Protein AF-A0A395MG81-F1 (afdb_monomer_lite)

Structure (mmCIF, N/CA/C/O backbone):
data_AF-A0A395MG81-F1
#
_entry.id   AF-A0A395MG81-F1
#
loop_
_atom_site.group_PDB
_atom_site.id
_atom_site.type_symbol
_atom_site.label_atom_id
_atom_site.label_alt_id
_atom_site.label_comp_id
_atom_site.label_asym_id
_atom_site.label_entity_id
_atom_site.label_seq_id
_atom_site.pdbx_PDB_ins_code
_atom_site.Cartn_x
_atom_site.Cartn_y
_atom_site.Cartn_z
_atom_site.occupancy
_atom_site.B_iso_or_equiv
_atom_site.auth_seq_id
_atom_site.auth_comp_id
_atom_site.auth_asym_id
_atom_site.auth_atom_id
_atom_site.pdbx_PDB_model_num
ATOM 1 N N . MET A 1 1 ? 7.462 -6.760 11.244 1.00 67.06 1 MET A N 1
ATOM 2 C CA . MET A 1 1 ? 6.138 -6.505 10.646 1.00 67.06 1 MET A CA 1
ATOM 3 C C . MET A 1 1 ? 5.097 -6.708 11.734 1.00 67.06 1 MET A C 1
ATOM 5 O O . MET A 1 1 ? 5.459 -7.252 12.777 1.00 67.06 1 MET A O 1
ATOM 9 N N . ALA A 1 2 ? 3.889 -6.177 11.566 1.00 75.00 2 ALA A N 1
ATOM 10 C CA . ALA A 1 2 ? 2.810 -6.361 12.532 1.00 75.00 2 ALA A CA 1
ATOM 11 C C . ALA A 1 2 ? 1.668 -7.182 11.914 1.00 75.00 2 ALA A C 1
ATOM 13 O O . ALA A 1 2 ? 1.306 -6.923 10.758 1.00 75.00 2 ALA A O 1
ATOM 14 N N . PRO A 1 3 ? 1.066 -8.106 12.688 1.00 81.00 3 PRO A N 1
ATOM 15 C CA . PRO A 1 3 ? -0.104 -8.841 12.242 1.00 81.00 3 PRO A CA 1
ATOM 16 C C . PRO A 1 3 ? -1.285 -7.886 12.065 1.00 81.00 3 PRO A C 1
ATOM 18 O O . PRO A 1 3 ? -1.478 -6.940 12.839 1.00 81.00 3 PRO A O 1
ATOM 21 N N . LEU A 1 4 ? -2.103 -8.154 11.051 1.00 82.81 4 LEU A N 1
ATOM 22 C CA . LEU A 1 4 ? -3.289 -7.361 10.773 1.00 82.81 4 LEU A CA 1
ATOM 23 C C . LEU A 1 4 ? -4.396 -7.698 11.782 1.00 82.81 4 LEU A C 1
ATOM 25 O O . LEU A 1 4 ? -5.134 -8.666 11.641 1.00 82.81 4 LEU A O 1
ATOM 29 N N . THR A 1 5 ? -4.490 -6.902 12.846 1.00 88.00 5 THR A N 1
ATOM 30 C CA . THR A 1 5 ? -5.623 -6.989 13.781 1.00 88.00 5 THR A CA 1
ATOM 31 C C . THR A 1 5 ? -6.895 -6.451 13.125 1.00 88.00 5 THR A C 1
ATOM 33 O O . THR A 1 5 ? -6.818 -5.508 12.339 1.00 88.00 5 THR A O 1
ATOM 36 N N . LYS A 1 6 ? -8.073 -6.947 13.529 1.00 86.94 6 LYS A N 1
ATOM 37 C CA . LYS A 1 6 ? -9.371 -6.480 13.002 1.00 86.94 6 LYS A CA 1
ATOM 38 C C . LYS A 1 6 ? -9.530 -4.951 13.044 1.00 86.94 6 LYS A C 1
ATOM 40 O O . LYS A 1 6 ? -9.948 -4.337 12.077 1.00 86.94 6 LYS A O 1
ATOM 45 N N . ARG A 1 7 ? -9.115 -4.311 14.144 1.00 87.44 7 ARG A N 1
ATOM 46 C CA . ARG A 1 7 ? -9.180 -2.847 14.289 1.00 87.44 7 ARG A CA 1
ATOM 47 C C . ARG A 1 7 ? -8.256 -2.109 13.316 1.00 87.44 7 ARG A C 1
ATOM 49 O O . ARG A 1 7 ? -8.598 -1.018 12.871 1.00 87.44 7 ARG A O 1
ATOM 56 N N . LEU A 1 8 ? -7.075 -2.664 13.046 1.00 88.19 8 LEU A N 1
ATOM 57 C CA . LEU A 1 8 ? -6.136 -2.089 12.084 1.00 88.19 8 LEU A CA 1
ATOM 58 C C . LEU A 1 8 ? -6.657 -2.274 10.657 1.00 88.19 8 LEU A C 1
ATOM 60 O O . LEU A 1 8 ? -6.547 -1.354 9.858 1.00 88.19 8 LEU A O 1
ATOM 64 N N . GLU A 1 9 ? -7.259 -3.428 10.370 1.00 90.69 9 GLU A N 1
ATOM 65 C CA . GLU A 1 9 ? -7.917 -3.716 9.097 1.00 90.69 9 GLU A CA 1
ATOM 66 C C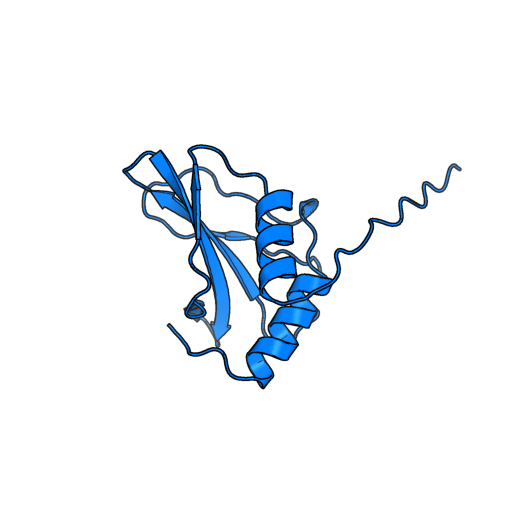 . GLU A 1 9 ? -9.061 -2.740 8.808 1.00 90.69 9 GLU A C 1
ATOM 68 O O . GLU A 1 9 ? -9.089 -2.161 7.729 1.00 90.69 9 GLU A O 1
ATOM 73 N N . ASP A 1 10 ? -9.952 -2.487 9.770 1.00 89.94 10 ASP A N 1
ATOM 74 C CA . ASP A 1 10 ? -11.059 -1.537 9.589 1.00 89.94 10 ASP A CA 1
ATOM 75 C C . ASP A 1 10 ? -10.539 -0.124 9.258 1.00 89.94 10 ASP A C 1
ATOM 77 O O . ASP A 1 10 ? -11.054 0.551 8.371 1.00 89.94 10 ASP A O 1
ATOM 81 N N . GLN A 1 11 ? -9.466 0.314 9.925 1.00 90.94 11 GLN A N 1
ATOM 82 C CA . GLN A 1 11 ? -8.838 1.614 9.660 1.00 90.94 11 GLN A CA 1
ATOM 83 C C . GLN A 1 11 ? -8.098 1.655 8.323 1.00 90.94 11 GLN A C 1
ATOM 85 O O . GLN A 1 11 ? -8.097 2.689 7.655 1.00 90.94 11 GLN A O 1
ATOM 90 N N . LEU A 1 12 ? -7.474 0.543 7.935 1.00 91.31 12 LEU A N 1
ATOM 91 C CA . LEU A 1 12 ? -6.834 0.399 6.638 1.00 91.31 12 LEU A CA 1
ATOM 92 C C . LEU A 1 12 ? -7.871 0.469 5.513 1.00 91.31 12 LEU A C 1
ATOM 94 O O . LEU A 1 12 ? -7.622 1.137 4.516 1.00 91.31 12 LEU A O 1
ATOM 98 N N . LYS A 1 13 ? -9.039 -0.158 5.685 1.00 91.62 13 LYS A N 1
ATOM 99 C CA . LYS A 1 13 ? -10.152 -0.060 4.731 1.00 91.62 13 LYS A CA 1
ATOM 100 C C . LYS A 1 13 ? -10.617 1.383 4.575 1.00 91.62 13 LYS A C 1
ATOM 102 O O . LYS A 1 13 ? -10.664 1.856 3.449 1.00 91.62 13 LYS A O 1
ATOM 107 N N . THR A 1 14 ? -10.820 2.116 5.674 1.00 90.31 14 THR A N 1
ATOM 108 C CA . THR A 1 14 ? -11.143 3.557 5.618 1.00 90.31 14 THR A CA 1
ATOM 109 C C . THR A 1 14 ? -10.093 4.359 4.846 1.00 90.31 14 THR A C 1
ATOM 111 O O . THR A 1 14 ? -10.438 5.211 4.031 1.00 90.31 14 THR A O 1
ATOM 114 N N . TYR A 1 15 ? -8.807 4.075 5.064 1.00 91.50 15 TYR A N 1
ATOM 115 C CA . TYR A 1 15 ? -7.734 4.698 4.290 1.00 91.50 15 TYR A CA 1
ATOM 116 C C . TYR A 1 15 ? -7.829 4.352 2.797 1.00 91.50 15 TYR A C 1
ATOM 118 O O . TYR A 1 15 ? -7.761 5.249 1.963 1.00 91.50 15 TYR A O 1
ATOM 126 N N . LEU A 1 16 ? -8.006 3.074 2.449 1.00 91.12 16 LEU A N 1
ATOM 127 C CA . LEU A 1 16 ? -8.099 2.617 1.059 1.00 91.12 16 LEU A CA 1
ATOM 128 C C . LEU A 1 16 ? -9.346 3.162 0.348 1.00 91.12 16 LEU A C 1
ATOM 130 O O . LEU A 1 16 ? -9.281 3.436 -0.846 1.00 91.12 16 LEU A O 1
ATOM 134 N N . GLU A 1 17 ? -10.450 3.363 1.068 1.00 89.25 17 GLU A N 1
ATOM 135 C CA . GLU A 1 17 ? -11.667 4.014 0.565 1.00 89.25 17 GLU A CA 1
ATOM 136 C C . GLU A 1 17 ? -11.429 5.488 0.222 1.00 89.25 17 GLU A C 1
ATOM 138 O O . GLU A 1 17 ? -12.023 6.005 -0.719 1.00 89.25 17 GLU A O 1
ATOM 143 N N . ALA A 1 18 ? -10.589 6.181 0.993 1.00 87.75 18 ALA A N 1
ATOM 144 C CA . ALA A 1 18 ? -10.293 7.599 0.797 1.00 87.75 18 ALA A CA 1
ATOM 145 C C . ALA A 1 18 ? -9.095 7.855 -0.130 1.00 87.75 18 ALA A C 1
ATOM 147 O O . ALA A 1 18 ? -8.919 8.979 -0.619 1.00 87.75 18 ALA A O 1
ATOM 148 N N . ALA A 1 19 ? -8.251 6.844 -0.332 1.00 88.25 19 ALA A N 1
ATOM 149 C CA . ALA A 1 19 ? -7.038 6.960 -1.113 1.00 88.25 19 ALA A CA 1
ATOM 150 C C . ALA A 1 19 ? -7.347 7.212 -2.595 1.00 88.25 19 ALA A C 1
ATOM 152 O O . ALA A 1 19 ? -8.316 6.694 -3.148 1.00 88.25 19 ALA A O 1
ATOM 153 N N . LYS A 1 20 ? -6.507 8.020 -3.247 1.00 88.00 20 LYS A N 1
ATOM 154 C CA . LYS A 1 20 ? -6.630 8.370 -4.664 1.00 88.00 20 LYS A CA 1
ATOM 155 C C . LYS A 1 20 ? -5.310 8.124 -5.388 1.00 88.00 20 LYS A C 1
ATOM 157 O O . LYS A 1 20 ? -4.268 8.528 -4.864 1.00 88.00 20 LYS A O 1
ATOM 162 N N . PRO A 1 21 ? -5.330 7.561 -6.609 1.00 85.75 21 PRO A N 1
ATOM 163 C CA . PRO A 1 21 ? -4.110 7.322 -7.381 1.00 85.75 21 PRO A CA 1
ATOM 164 C C . PRO A 1 21 ? -3.302 8.601 -7.616 1.00 85.75 21 PRO A C 1
ATOM 166 O O . PRO A 1 21 ? -2.083 8.596 -7.503 1.00 85.75 21 PRO A O 1
ATOM 169 N N . SER A 1 22 ? -3.987 9.723 -7.856 1.00 85.44 22 SER A N 1
ATOM 170 C CA . SER A 1 22 ? -3.375 11.037 -8.098 1.00 85.44 22 SER A CA 1
ATOM 171 C C . SER A 1 22 ? -2.603 11.615 -6.908 1.00 85.44 22 SER A C 1
ATOM 173 O O . SER A 1 22 ? -1.844 12.566 -7.082 1.00 85.44 22 SER A O 1
ATOM 175 N N . LEU A 1 23 ? -2.782 11.061 -5.706 1.00 84.75 23 LEU A N 1
ATOM 176 C CA . LEU A 1 23 ? -2.044 11.451 -4.504 1.00 84.75 23 LEU A CA 1
ATOM 177 C C . LEU A 1 23 ? -0.874 10.501 -4.208 1.00 84.75 23 LEU A C 1
ATOM 179 O O . LEU A 1 23 ? 0.024 10.847 -3.441 1.00 84.75 23 LEU A O 1
ATOM 183 N N . LEU A 1 24 ? -0.838 9.330 -4.849 1.00 84.88 24 LEU A N 1
ATOM 184 C CA . LEU A 1 24 ? 0.250 8.373 -4.713 1.00 84.88 24 LEU A CA 1
ATOM 185 C C . LEU A 1 24 ? 1.440 8.779 -5.581 1.00 84.88 24 LEU A C 1
ATOM 187 O O . LEU A 1 24 ? 1.504 8.503 -6.776 1.00 84.88 24 LEU A O 1
ATOM 191 N N . THR A 1 25 ? 2.434 9.388 -4.946 1.00 80.25 25 THR A N 1
ATOM 192 C CA . THR A 1 25 ? 3.719 9.652 -5.590 1.00 80.25 25 THR A CA 1
ATOM 193 C C . THR A 1 25 ? 4.559 8.380 -5.623 1.00 80.25 25 THR A C 1
ATOM 195 O O . THR A 1 25 ? 5.031 7.921 -4.580 1.00 80.25 25 THR A O 1
ATOM 198 N N . ILE A 1 26 ? 4.792 7.836 -6.821 1.00 80.00 26 ILE A N 1
ATOM 199 C CA . ILE A 1 26 ? 5.833 6.824 -7.018 1.00 80.00 26 ILE A CA 1
ATOM 200 C C . ILE A 1 26 ? 7.186 7.540 -6.900 1.00 80.00 26 ILE A C 1
ATOM 202 O O . ILE A 1 26 ? 7.447 8.475 -7.660 1.00 80.00 26 ILE A O 1
ATOM 206 N N . PRO A 1 27 ? 8.042 7.151 -5.945 1.00 74.81 27 PRO A N 1
ATOM 207 C CA . PRO A 1 27 ? 9.360 7.748 -5.793 1.00 74.81 27 PRO A CA 1
ATOM 208 C C . PRO A 1 27 ? 10.254 7.403 -6.989 1.00 74.81 27 PRO A C 1
ATOM 210 O O . PRO A 1 27 ? 10.095 6.350 -7.614 1.00 74.81 27 PRO A O 1
ATOM 213 N N . GLU A 1 28 ? 11.246 8.253 -7.259 1.00 81.25 28 GLU A N 1
ATOM 214 C CA . GLU A 1 28 ? 12.319 7.898 -8.187 1.00 81.25 28 GLU A CA 1
ATOM 215 C C . GLU A 1 28 ? 12.972 6.566 -7.769 1.00 81.25 28 GLU A C 1
ATOM 217 O O . GLU A 1 28 ? 13.086 6.284 -6.568 1.00 81.25 28 GLU A O 1
ATOM 222 N N . PRO A 1 29 ? 13.375 5.721 -8.736 1.00 75.25 29 PRO A N 1
ATOM 223 C CA . PRO A 1 29 ? 13.882 4.382 -8.467 1.00 75.25 29 PRO A CA 1
ATOM 224 C C . PRO A 1 29 ? 15.250 4.430 -7.775 1.00 75.25 29 PRO A C 1
ATOM 226 O O . PRO A 1 29 ? 16.302 4.335 -8.403 1.00 75.25 29 PRO A O 1
ATOM 229 N N . VAL A 1 30 ? 15.234 4.535 -6.449 1.00 83.44 30 VAL A N 1
ATOM 230 C CA . VAL A 1 30 ? 16.409 4.322 -5.604 1.00 83.44 30 VAL A CA 1
ATOM 231 C C . VAL A 1 30 ? 16.446 2.852 -5.207 1.00 83.44 30 VAL A C 1
ATOM 233 O O . VAL A 1 30 ? 15.587 2.359 -4.471 1.00 83.44 30 VAL A O 1
ATOM 236 N N . VAL A 1 31 ? 17.442 2.135 -5.728 1.00 88.38 31 VAL A N 1
ATOM 237 C CA . VAL A 1 31 ? 17.572 0.687 -5.540 1.00 88.38 31 VAL A CA 1
ATOM 238 C C . VAL A 1 31 ? 17.670 0.336 -4.053 1.00 88.38 31 VAL A C 1
ATOM 240 O O . VAL A 1 31 ? 18.529 0.838 -3.332 1.00 88.38 31 VAL A O 1
ATOM 243 N N . GLY A 1 32 ? 16.798 -0.566 -3.600 1.00 88.31 32 GLY A N 1
ATOM 244 C CA . GLY A 1 32 ? 16.816 -1.135 -2.251 1.00 88.31 32 GLY A CA 1
ATOM 245 C C . GLY A 1 32 ? 16.256 -0.233 -1.147 1.00 88.31 32 GLY A C 1
ATOM 246 O O . GLY A 1 32 ? 16.247 -0.646 0.014 1.00 88.31 32 GLY A O 1
ATOM 247 N N . GLN A 1 33 ? 15.761 0.963 -1.477 1.00 89.31 33 GLN A N 1
ATOM 248 C CA . GLN A 1 33 ? 15.174 1.876 -0.500 1.00 89.31 33 GLN A CA 1
ATOM 249 C C . GLN A 1 33 ? 13.645 1.869 -0.578 1.00 89.31 33 GLN A C 1
ATOM 251 O O . GLN A 1 33 ? 13.055 2.028 -1.643 1.00 89.31 33 GLN A O 1
ATOM 256 N N . TRP A 1 34 ? 12.998 1.724 0.580 1.00 89.50 34 TRP A N 1
ATOM 257 C CA . TRP A 1 34 ? 11.559 1.943 0.707 1.00 89.50 34 TRP A CA 1
ATOM 258 C C . TRP A 1 34 ? 11.261 3.436 0.824 1.00 89.50 34 TRP A C 1
ATOM 260 O O . TRP A 1 34 ? 11.842 4.126 1.665 1.00 89.50 34 TRP A O 1
ATOM 270 N N . SER A 1 35 ? 10.302 3.913 0.042 1.00 86.06 35 SER A N 1
ATOM 271 C CA . SER A 1 35 ? 9.730 5.252 0.168 1.00 86.06 35 SER A CA 1
ATOM 272 C C . SER A 1 35 ? 8.211 5.169 0.056 1.00 86.06 35 SER A C 1
ATOM 274 O O . SER A 1 35 ? 7.691 4.346 -0.689 1.00 86.06 35 SER A O 1
ATOM 276 N N . GLY A 1 36 ? 7.497 5.964 0.851 1.00 79.44 36 GLY A N 1
ATOM 277 C CA . GLY A 1 36 ? 6.045 5.848 0.996 1.00 79.44 36 GLY A CA 1
ATOM 278 C C . GLY A 1 36 ? 5.296 7.048 0.459 1.00 79.44 36 GLY A C 1
ATOM 279 O O . GLY A 1 36 ? 5.581 8.170 0.876 1.00 79.44 36 GLY A O 1
ATOM 280 N N . GLY A 1 37 ? 4.308 6.786 -0.394 1.00 79.94 37 GLY A N 1
ATOM 281 C CA . GLY A 1 37 ? 3.329 7.768 -0.845 1.00 79.94 37 GLY A CA 1
ATOM 282 C C . GLY A 1 37 ? 2.138 7.841 0.110 1.00 79.94 37 GLY A C 1
ATOM 283 O O . GLY A 1 37 ? 1.658 6.820 0.617 1.00 79.94 37 GLY A O 1
ATOM 284 N N . HIS A 1 38 ? 1.653 9.055 0.365 1.00 78.38 38 HIS A N 1
ATOM 285 C CA . HIS A 1 38 ? 0.362 9.255 1.015 1.00 78.38 38 HIS A CA 1
ATOM 286 C C . HIS A 1 38 ? -0.737 9.090 -0.029 1.00 78.38 38 HIS A C 1
ATOM 288 O O . HIS A 1 38 ? -0.796 9.846 -0.983 1.00 78.38 38 HIS A O 1
ATOM 294 N N . GLY A 1 39 ? -1.626 8.120 0.158 1.00 70.00 39 GLY A N 1
ATOM 295 C CA . GLY A 1 39 ? -2.776 7.946 -0.737 1.00 70.00 39 GLY A CA 1
ATOM 296 C C . GLY A 1 39 ? -3.877 8.980 -0.506 1.00 70.00 39 GLY A C 1
ATOM 297 O O . GLY A 1 39 ? -4.748 9.142 -1.348 1.00 70.00 39 GLY A O 1
ATOM 298 N N . GLU A 1 40 ? -3.841 9.697 0.618 1.00 75.94 40 GLU A N 1
ATOM 299 C CA . GLU A 1 40 ? -4.888 10.612 1.070 1.00 75.94 40 GLU A CA 1
ATOM 300 C C . GLU A 1 40 ? -4.335 12.025 1.323 1.00 75.94 40 GLU A C 1
ATOM 302 O O . GLU A 1 40 ? -3.211 12.193 1.795 1.00 75.94 40 GLU A O 1
ATOM 307 N N . GLY A 1 41 ? -5.140 13.054 1.032 1.00 60.50 41 GLY A N 1
ATOM 308 C CA . GLY A 1 41 ? -4.755 14.457 1.244 1.00 60.50 41 GLY A CA 1
ATOM 309 C C . GLY A 1 41 ? -4.962 14.936 2.686 1.00 60.50 41 GLY A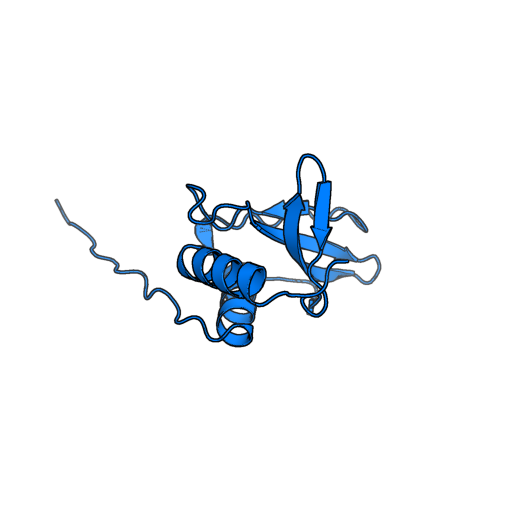 C 1
ATOM 310 O O . GLY A 1 41 ? -4.225 15.786 3.180 1.00 60.50 41 GLY A O 1
ATOM 311 N N . ARG A 1 42 ? -5.955 14.381 3.387 1.00 64.31 42 ARG A N 1
ATOM 312 C CA . ARG A 1 42 ? -6.157 14.544 4.833 1.00 64.31 42 ARG A CA 1
ATOM 313 C C . ARG A 1 42 ? -6.348 13.163 5.437 1.00 64.31 42 ARG A C 1
ATOM 315 O O . ARG A 1 42 ? -7.087 12.372 4.868 1.00 64.31 42 ARG A O 1
ATOM 322 N N . SER A 1 43 ? -5.709 12.916 6.580 1.00 70.62 43 SER A N 1
ATOM 323 C CA . SER A 1 43 ? -5.807 11.638 7.290 1.00 70.62 43 SER A CA 1
ATOM 324 C C . SER A 1 43 ? -7.258 11.348 7.659 1.00 70.62 43 SER A C 1
ATOM 326 O O . SER A 1 43 ? -7.844 12.068 8.470 1.00 70.62 43 SER A O 1
ATOM 328 N N . THR A 1 44 ? -7.832 10.309 7.066 1.00 70.12 44 THR A N 1
ATOM 329 C CA . THR A 1 44 ? -9.198 9.842 7.349 1.00 70.12 44 THR A CA 1
ATOM 330 C C . THR A 1 44 ? -9.226 8.783 8.449 1.00 70.12 44 THR A C 1
ATOM 332 O O . THR A 1 44 ? -10.221 8.634 9.158 1.00 70.12 44 THR A O 1
ATOM 335 N N . ALA A 1 45 ? -8.098 8.105 8.664 1.00 70.56 45 ALA A N 1
ATOM 336 C CA . ALA A 1 45 ? -7.896 7.160 9.749 1.00 70.56 45 ALA A CA 1
ATOM 337 C C . ALA A 1 45 ? -7.184 7.798 10.957 1.00 70.56 45 ALA A C 1
ATOM 339 O O . ALA A 1 45 ? -6.462 8.792 10.847 1.00 70.56 45 ALA A O 1
ATOM 340 N N . LYS A 1 46 ? -7.366 7.188 12.141 1.00 78.00 46 LYS A N 1
ATOM 341 C CA . LYS A 1 46 ? -6.672 7.586 13.387 1.00 78.00 46 LYS A CA 1
ATOM 342 C C . LYS A 1 46 ? -5.162 7.330 13.338 1.00 78.00 46 LYS A C 1
ATOM 344 O O . LYS A 1 46 ? -4.416 7.951 14.087 1.00 78.00 46 LYS A O 1
ATOM 349 N N . VAL A 1 47 ? -4.736 6.385 12.506 1.00 84.88 47 VAL A N 1
ATOM 350 C CA . VAL A 1 47 ? -3.334 6.117 12.173 1.00 84.88 47 VAL A CA 1
ATOM 351 C C . VAL A 1 47 ? -3.116 6.488 10.722 1.00 84.88 47 VAL A C 1
ATOM 353 O O . VAL A 1 47 ? -3.979 6.269 9.881 1.00 84.88 47 VAL A O 1
ATOM 356 N N . THR A 1 48 ? -1.946 7.042 10.447 1.00 87.38 48 THR A N 1
ATOM 357 C CA . THR A 1 48 ? -1.530 7.374 9.090 1.00 87.38 48 THR A CA 1
ATOM 358 C C . THR A 1 48 ? -1.026 6.118 8.399 1.00 87.38 48 THR A C 1
ATOM 360 O O . THR A 1 48 ? -0.121 5.466 8.926 1.00 87.38 48 THR A O 1
ATOM 363 N N . PHE A 1 49 ? -1.575 5.819 7.227 1.00 91.38 49 PHE A N 1
ATOM 364 C CA . PHE A 1 49 ? -1.126 4.725 6.375 1.00 91.38 49 PHE A CA 1
ATOM 365 C C . PHE A 1 49 ? -0.343 5.241 5.167 1.00 91.38 49 PHE A C 1
ATOM 367 O O . PHE A 1 49 ? -0.527 6.373 4.711 1.00 91.38 49 PHE A O 1
ATOM 374 N N . HIS A 1 50 ? 0.515 4.377 4.632 1.00 91.94 50 HIS A N 1
ATOM 375 C CA . HIS A 1 50 ? 1.273 4.614 3.410 1.00 91.94 50 HIS A CA 1
ATOM 376 C C . HIS A 1 50 ? 1.262 3.370 2.537 1.00 91.94 50 HIS A C 1
ATOM 378 O O . HIS A 1 50 ? 1.352 2.244 3.038 1.00 91.94 50 HIS A O 1
ATOM 384 N N . ILE A 1 51 ? 1.266 3.595 1.228 1.00 93.56 51 ILE A N 1
ATOM 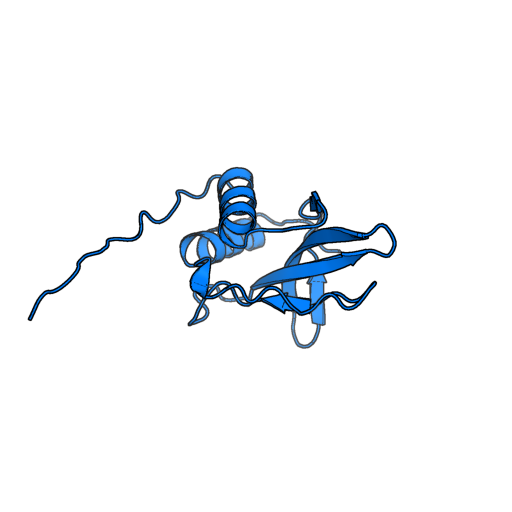385 C CA . ILE A 1 51 ? 1.729 2.600 0.268 1.00 93.56 51 ILE A CA 1
ATOM 386 C C . ILE A 1 51 ? 3.214 2.888 0.046 1.00 93.56 51 ILE A C 1
ATOM 388 O O . ILE A 1 51 ? 3.593 3.935 -0.479 1.00 93.56 51 ILE A O 1
ATOM 392 N N . ASP A 1 52 ? 4.055 1.979 0.527 1.00 92.56 52 ASP A N 1
ATOM 393 C CA . ASP A 1 52 ? 5.500 2.025 0.345 1.00 92.56 52 ASP A CA 1
ATOM 394 C C . ASP A 1 52 ? 5.875 1.341 -0.973 1.00 92.56 52 ASP A C 1
ATOM 396 O O . ASP A 1 52 ? 5.377 0.255 -1.268 1.00 92.56 52 ASP A O 1
ATOM 400 N N . PHE A 1 53 ? 6.806 1.942 -1.707 1.00 93.12 53 PHE A N 1
ATOM 401 C CA . PHE A 1 53 ? 7.397 1.470 -2.953 1.00 93.12 53 PHE A CA 1
ATOM 402 C C . PHE A 1 53 ? 8.897 1.242 -2.759 1.00 93.12 53 PHE A C 1
ATOM 404 O O . PHE A 1 53 ? 9.553 1.969 -2.009 1.00 93.12 53 PHE A O 1
ATOM 411 N N . MET A 1 54 ? 9.449 0.252 -3.449 1.00 93.12 54 MET A N 1
ATOM 412 C CA . MET A 1 54 ? 10.886 -0.003 -3.523 1.00 93.12 54 MET A CA 1
ATOM 413 C C . MET A 1 54 ? 11.233 -0.511 -4.916 1.00 93.12 54 MET A C 1
ATOM 415 O O . MET A 1 54 ? 10.591 -1.439 -5.402 1.00 93.12 54 MET A O 1
ATOM 419 N N . PHE A 1 55 ? 12.271 0.047 -5.532 1.00 93.00 55 PHE A N 1
ATOM 420 C CA . PHE A 1 55 ? 12.853 -0.530 -6.739 1.00 93.00 55 PHE A CA 1
ATOM 421 C C . PHE A 1 55 ? 13.951 -1.524 -6.347 1.00 93.00 55 PHE A C 1
ATOM 423 O O . PHE A 1 55 ? 14.805 -1.232 -5.508 1.00 93.00 55 PHE A O 1
ATOM 430 N N . THR A 1 56 ? 13.901 -2.737 -6.880 1.00 92.62 56 THR A N 1
ATOM 431 C CA . THR A 1 56 ? 14.829 -3.823 -6.532 1.00 92.62 56 THR A CA 1
ATOM 432 C C . THR A 1 56 ? 16.055 -3.813 -7.437 1.00 92.62 56 THR A C 1
ATOM 434 O O . THR A 1 56 ? 16.020 -3.297 -8.550 1.00 92.62 56 THR A O 1
ATOM 437 N N . SER A 1 57 ? 17.140 -4.457 -6.997 1.00 92.56 57 SER A N 1
ATOM 438 C CA . SER A 1 57 ? 18.326 -4.678 -7.840 1.00 92.56 57 SER A CA 1
ATOM 439 C C . SER A 1 57 ? 18.043 -5.559 -9.062 1.00 92.56 57 SER A C 1
ATOM 441 O O . SER A 1 57 ? 18.807 -5.531 -10.018 1.00 92.56 57 SER A O 1
ATOM 443 N N . ALA A 1 58 ? 16.940 -6.314 -9.048 1.00 93.12 58 ALA A N 1
ATOM 444 C CA . ALA A 1 58 ? 16.468 -7.119 -10.170 1.00 93.12 58 ALA A CA 1
ATOM 445 C C . ALA A 1 58 ? 15.662 -6.309 -11.207 1.00 93.12 58 ALA A C 1
ATOM 447 O O . ALA A 1 58 ? 15.059 -6.907 -12.093 1.00 93.12 58 ALA A O 1
ATOM 448 N N . GLY A 1 59 ? 15.600 -4.977 -11.080 1.00 91.19 59 GLY A N 1
ATOM 449 C CA . GLY A 1 59 ? 14.875 -4.109 -12.013 1.00 91.19 59 GLY A CA 1
ATOM 450 C C . GLY A 1 59 ? 13.357 -4.097 -11.818 1.00 91.19 59 GLY A C 1
ATOM 451 O O . GLY A 1 59 ? 12.634 -3.635 -12.688 1.00 91.19 59 GLY A O 1
ATOM 452 N N . LYS A 1 60 ? 12.854 -4.607 -10.690 1.00 93.50 60 LYS A N 1
ATOM 453 C CA . LYS A 1 60 ? 11.417 -4.738 -10.407 1.00 93.50 60 LYS A CA 1
ATOM 454 C C . LYS A 1 60 ? 10.956 -3.808 -9.299 1.00 93.50 60 LYS A C 1
ATOM 456 O O . LYS A 1 60 ? 11.688 -3.624 -8.323 1.00 93.50 60 LYS A O 1
ATOM 461 N N . TYR A 1 61 ? 9.730 -3.308 -9.381 1.00 92.75 61 TYR A N 1
ATOM 462 C CA . TYR A 1 61 ? 9.095 -2.616 -8.264 1.00 92.75 61 TYR A CA 1
ATOM 463 C C . TYR A 1 61 ? 8.524 -3.604 -7.240 1.00 92.75 61 TYR A C 1
ATOM 465 O O . TYR A 1 61 ? 8.043 -4.684 -7.564 1.00 92.75 61 TYR A O 1
ATOM 473 N N . MET A 1 62 ? 8.545 -3.219 -5.970 1.00 94.75 62 MET A N 1
ATOM 474 C CA . MET A 1 62 ? 7.802 -3.874 -4.902 1.00 94.75 62 MET A CA 1
ATOM 475 C C . MET A 1 62 ? 6.977 -2.843 -4.158 1.00 94.75 62 MET A C 1
ATOM 477 O O . MET A 1 62 ? 7.444 -1.728 -3.925 1.00 94.75 62 MET A O 1
ATOM 481 N N . THR A 1 63 ? 5.794 -3.243 -3.709 1.00 95.31 63 THR A N 1
ATOM 482 C CA . THR A 1 63 ? 4.961 -2.427 -2.829 1.00 95.31 63 THR A CA 1
ATOM 483 C C . THR A 1 63 ? 4.653 -3.145 -1.531 1.00 95.31 63 THR A C 1
ATOM 485 O O . THR A 1 63 ? 4.711 -4.373 -1.461 1.00 95.31 63 THR A O 1
ATOM 488 N N . ARG A 1 64 ? 4.291 -2.385 -0.501 1.00 95.25 64 ARG A N 1
ATOM 489 C CA . ARG A 1 64 ? 3.666 -2.898 0.727 1.00 95.25 64 ARG A CA 1
ATOM 490 C C . ARG A 1 64 ? 2.837 -1.807 1.394 1.00 95.25 64 ARG A C 1
ATOM 492 O O . ARG A 1 64 ? 3.077 -0.625 1.154 1.00 95.25 64 ARG A O 1
ATOM 499 N N . LEU A 1 65 ? 1.946 -2.188 2.299 1.00 94.50 65 LEU A N 1
ATOM 500 C CA . LEU A 1 65 ? 1.266 -1.235 3.171 1.00 94.50 65 LEU A CA 1
ATOM 501 C C . LEU A 1 65 ? 2.039 -1.066 4.478 1.00 94.50 65 LEU A C 1
ATOM 503 O O . LEU A 1 65 ? 2.521 -2.036 5.077 1.00 94.50 65 LEU A O 1
ATOM 507 N N . THR A 1 66 ? 2.155 0.177 4.933 1.00 93.94 66 THR A N 1
ATOM 508 C CA . THR A 1 66 ? 2.691 0.504 6.256 1.00 93.94 66 THR A CA 1
ATOM 509 C C . THR A 1 66 ? 1.767 1.457 6.996 1.00 93.94 66 THR A C 1
ATOM 511 O O . THR A 1 66 ? 0.931 2.125 6.391 1.00 93.94 66 THR A O 1
ATOM 514 N N . TYR A 1 67 ? 1.910 1.516 8.317 1.00 91.88 67 TYR A N 1
ATOM 515 C CA . TYR A 1 67 ? 1.274 2.539 9.138 1.00 91.88 67 TYR A CA 1
ATOM 516 C C . TYR A 1 67 ? 2.283 3.171 10.093 1.00 91.88 67 TYR A C 1
ATOM 518 O O . TYR A 1 67 ? 3.269 2.546 10.496 1.00 91.88 67 TYR A O 1
ATOM 526 N N . ASN A 1 68 ? 2.028 4.415 10.484 1.00 89.19 68 ASN A N 1
ATOM 527 C CA . ASN A 1 68 ? 2.837 5.112 11.473 1.00 89.19 68 ASN A CA 1
ATOM 528 C C . ASN A 1 68 ? 2.468 4.668 12.893 1.00 89.19 68 ASN A C 1
ATOM 530 O O . ASN A 1 68 ? 1.327 4.811 13.335 1.00 89.19 68 ASN A O 1
ATOM 534 N N . GLN A 1 69 ? 3.465 4.211 13.646 1.00 86.06 69 GLN A N 1
ATOM 535 C CA . GLN A 1 69 ? 3.397 4.019 15.090 1.00 86.06 69 GLN A CA 1
ATOM 536 C C . GLN A 1 69 ? 4.442 4.923 15.755 1.00 86.06 69 GLN A C 1
ATOM 538 O O . GLN A 1 69 ? 5.635 4.609 15.822 1.00 86.06 69 GLN A O 1
ATOM 543 N N . GLY A 1 70 ? 4.003 6.099 16.209 1.00 84.94 70 GLY A N 1
ATOM 544 C CA . GLY A 1 70 ? 4.911 7.153 16.662 1.00 84.94 70 GLY A CA 1
ATOM 545 C C . GLY A 1 70 ? 5.804 7.632 15.514 1.00 84.94 70 GLY A C 1
ATOM 546 O O . GLY A 1 70 ? 5.303 8.083 14.491 1.00 84.94 70 GLY A O 1
ATOM 547 N N . LYS A 1 71 ? 7.129 7.514 15.672 1.00 84.00 71 LYS A N 1
ATOM 548 C CA . LYS A 1 71 ? 8.120 7.890 14.640 1.00 84.00 71 LYS A CA 1
ATOM 549 C C . LYS A 1 71 ? 8.492 6.748 13.685 1.00 84.00 71 LYS A C 1
ATOM 551 O O . LYS A 1 71 ? 9.360 6.928 12.836 1.00 84.00 71 LYS A O 1
ATOM 556 N N . ARG A 1 72 ? 7.911 5.556 13.852 1.00 86.81 72 ARG A N 1
ATOM 557 C CA . ARG A 1 72 ? 8.266 4.365 13.068 1.00 86.81 72 ARG A CA 1
ATOM 558 C C . ARG A 1 72 ? 7.175 4.045 12.056 1.00 86.81 72 ARG A C 1
ATOM 560 O O . ARG A 1 72 ? 6.002 4.040 12.414 1.00 86.81 72 ARG A O 1
ATOM 567 N N . LYS A 1 73 ? 7.578 3.700 10.833 1.00 89.69 73 LYS A N 1
ATOM 568 C CA . LYS A 1 73 ? 6.7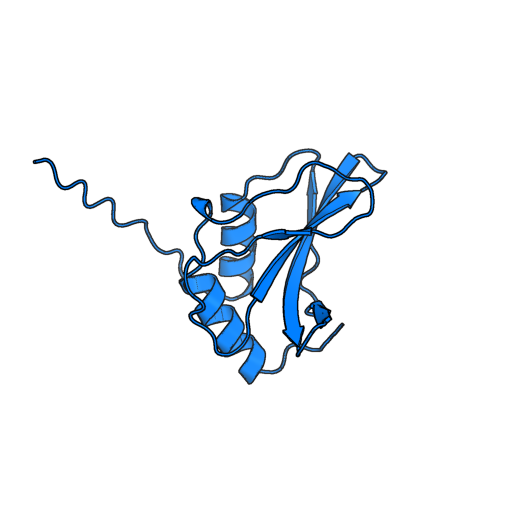11 3.036 9.855 1.00 89.69 73 LYS A CA 1
ATOM 569 C C . LYS A 1 73 ? 6.748 1.534 10.095 1.00 89.69 73 LYS A C 1
ATOM 571 O O . LYS A 1 73 ? 7.819 0.926 10.052 1.00 89.69 73 LYS A O 1
ATOM 576 N N . ILE A 1 74 ? 5.593 0.945 10.369 1.00 92.88 74 ILE A N 1
ATOM 577 C CA . ILE A 1 74 ? 5.452 -0.484 10.629 1.00 92.88 74 ILE A CA 1
ATOM 578 C C . ILE A 1 74 ? 4.805 -1.142 9.407 1.00 92.88 74 ILE A C 1
ATOM 580 O O . ILE A 1 74 ? 3.675 -0.795 9.064 1.00 92.88 74 ILE A O 1
ATOM 584 N N . PRO A 1 75 ? 5.495 -2.077 8.731 1.00 93.88 75 PRO A N 1
ATOM 585 C CA . PRO A 1 75 ? 4.907 -2.824 7.629 1.00 93.88 75 PRO A CA 1
ATOM 586 C C . PRO A 1 75 ? 3.857 -3.825 8.100 1.00 93.88 75 PRO A C 1
ATOM 588 O O . PRO A 1 75 ? 4.056 -4.511 9.110 1.00 93.88 75 PRO A O 1
ATOM 591 N N . ILE A 1 76 ? 2.775 -3.908 7.328 1.00 92.88 76 ILE A N 1
ATOM 592 C CA . ILE A 1 76 ? 1.653 -4.821 7.537 1.00 92.88 76 ILE A CA 1
ATOM 593 C C . ILE A 1 76 ? 1.974 -6.160 6.869 1.00 92.88 76 ILE A C 1
ATOM 595 O O . ILE A 1 76 ? 2.301 -6.207 5.676 1.00 92.88 76 ILE A O 1
ATOM 599 N N . ASP A 1 77 ? 1.885 -7.244 7.637 1.00 90.56 77 ASP A N 1
ATOM 600 C CA . ASP A 1 77 ? 2.128 -8.598 7.135 1.00 90.56 77 ASP A CA 1
ATOM 601 C C . ASP A 1 77 ? 1.181 -8.975 5.987 1.00 90.56 77 ASP A C 1
ATOM 603 O O . ASP A 1 77 ? 0.023 -8.567 5.951 1.00 90.56 77 ASP A O 1
ATOM 607 N N . GLY A 1 78 ? 1.688 -9.740 5.017 1.00 89.38 78 GLY A N 1
ATOM 608 C CA . GLY A 1 78 ? 0.903 -10.216 3.869 1.00 89.38 78 GLY A CA 1
ATOM 609 C C . GLY A 1 78 ? 0.610 -9.173 2.782 1.00 89.38 78 GLY A C 1
ATOM 610 O O . GLY A 1 78 ? 0.021 -9.514 1.763 1.00 89.38 78 GLY A O 1
ATOM 611 N N . THR A 1 79 ? 1.050 -7.921 2.943 1.00 94.25 79 THR A N 1
ATOM 612 C CA . THR A 1 79 ? 0.763 -6.845 1.969 1.00 94.25 79 THR A CA 1
ATOM 613 C C . THR A 1 79 ? 1.869 -6.620 0.941 1.00 94.25 79 THR A C 1
ATOM 615 O O . THR A 1 79 ? 1.726 -5.780 0.060 1.00 94.25 79 THR A O 1
ATOM 618 N N . LYS A 1 80 ? 2.987 -7.347 1.033 1.00 95.19 80 LYS A N 1
ATOM 619 C CA . LYS A 1 80 ? 4.104 -7.190 0.099 1.00 95.19 80 LYS A CA 1
ATOM 620 C C . LYS A 1 80 ? 3.728 -7.766 -1.270 1.00 95.19 80 LYS A C 1
ATOM 622 O O . LYS A 1 80 ? 3.442 -8.956 -1.358 1.00 95.19 80 LYS A O 1
ATOM 627 N N . LYS A 1 81 ? 3.790 -6.952 -2.325 1.00 94.88 81 LYS A N 1
ATOM 628 C CA . LYS A 1 81 ? 3.558 -7.371 -3.717 1.00 94.88 81 LYS A CA 1
ATOM 629 C C . LYS A 1 81 ? 4.756 -7.015 -4.593 1.00 94.88 81 LYS A C 1
ATOM 631 O O . LYS A 1 81 ? 5.405 -5.993 -4.373 1.00 94.88 81 LYS A O 1
ATOM 636 N N . GLU A 1 82 ? 5.083 -7.896 -5.531 1.00 94.44 82 GLU A N 1
ATOM 637 C CA . GLU A 1 82 ? 6.083 -7.654 -6.573 1.00 94.44 82 GLU A CA 1
ATOM 638 C C . GLU A 1 82 ? 5.373 -7.202 -7.847 1.00 94.44 82 GLU A C 1
ATOM 640 O O . GLU A 1 82 ? 4.289 -7.687 -8.165 1.00 94.44 82 GLU A O 1
ATOM 645 N N . TRP A 1 83 ? 6.012 -6.286 -8.557 1.00 92.69 83 TRP A N 1
ATOM 646 C CA . TRP A 1 83 ? 5.561 -5.692 -9.804 1.00 92.69 83 TRP A CA 1
ATOM 647 C C . TRP A 1 83 ? 6.669 -5.813 -10.852 1.00 92.69 83 TRP A C 1
ATOM 649 O O . TRP A 1 83 ? 7.796 -6.209 -10.547 1.00 92.69 83 TRP A O 1
ATOM 659 N N . GLY A 1 84 ? 6.357 -5.475 -12.100 1.00 89.69 84 GLY A N 1
ATOM 660 C CA . GLY A 1 84 ? 7.347 -5.430 -13.174 1.00 89.69 84 GLY A CA 1
ATOM 661 C C . GLY A 1 84 ? 8.319 -4.249 -13.058 1.00 89.69 84 GLY A C 1
ATOM 662 O O . GLY A 1 84 ? 8.470 -3.617 -12.011 1.00 89.69 84 GLY A O 1
ATOM 663 N N . GLU A 1 85 ? 8.966 -3.927 -14.176 1.00 90.62 85 GLU A N 1
ATOM 664 C CA . GLU A 1 85 ? 9.873 -2.772 -14.307 1.00 90.62 85 GLU A CA 1
ATOM 665 C C . GLU A 1 85 ? 9.136 -1.426 -14.305 1.00 90.62 85 GLU A C 1
ATOM 667 O O . GLU A 1 85 ? 9.742 -0.368 -14.154 1.00 90.62 85 GLU A O 1
ATOM 672 N N . LYS A 1 86 ? 7.816 -1.467 -14.491 1.00 87.75 86 LYS A N 1
ATOM 673 C CA . LYS A 1 86 ? 6.911 -0.323 -14.455 1.00 87.75 86 LYS A CA 1
ATOM 674 C C . LYS A 1 86 ? 5.783 -0.624 -13.484 1.00 87.75 86 LYS A C 1
ATOM 676 O O . LYS A 1 86 ? 5.432 -1.786 -13.280 1.00 87.75 86 LYS A O 1
ATOM 681 N N . ILE A 1 87 ? 5.229 0.429 -12.905 1.00 89.06 87 ILE A N 1
ATOM 682 C CA . ILE A 1 87 ? 4.130 0.341 -11.956 1.00 89.06 87 ILE A CA 1
ATOM 683 C C . ILE A 1 87 ? 3.199 1.533 -12.158 1.00 89.06 87 ILE A C 1
ATOM 685 O O . ILE A 1 87 ? 3.671 2.656 -12.348 1.00 89.06 87 ILE A O 1
ATOM 689 N N . ASP A 1 88 ? 1.894 1.281 -12.147 1.00 90.12 88 ASP A N 1
ATOM 690 C CA . ASP A 1 88 ? 0.868 2.316 -12.230 1.00 90.12 88 ASP A CA 1
ATOM 691 C C . ASP A 1 88 ? 0.246 2.547 -10.837 1.00 90.12 88 ASP A C 1
ATOM 693 O O . ASP A 1 88 ? -0.169 1.581 -10.189 1.00 90.12 88 ASP A O 1
ATOM 697 N N . PRO A 1 89 ? 0.177 3.793 -10.326 1.00 88.44 89 PRO A N 1
ATOM 698 C CA . PRO A 1 89 ? -0.387 4.055 -9.002 1.00 88.44 89 PRO A CA 1
ATOM 699 C C . PRO A 1 89 ? -1.852 3.627 -8.863 1.00 88.44 89 PRO A C 1
ATOM 701 O O . PRO A 1 89 ? -2.268 3.257 -7.763 1.00 88.44 89 PRO A O 1
ATOM 704 N N . THR A 1 90 ? -2.628 3.685 -9.951 1.00 90.50 90 THR A N 1
ATOM 705 C CA . THR A 1 90 ? -4.032 3.253 -9.979 1.00 90.50 90 THR A CA 1
ATOM 706 C C . THR A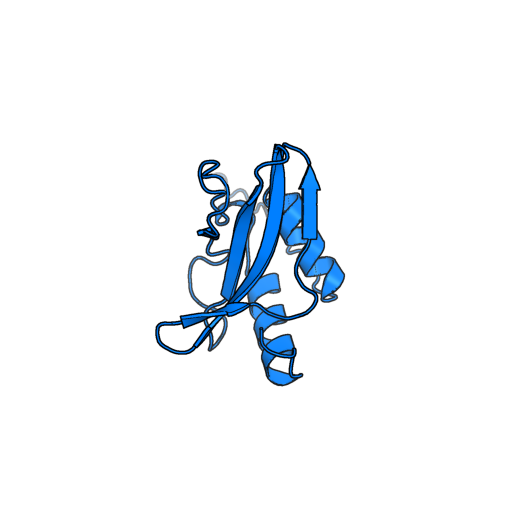 1 90 ? -4.089 1.752 -9.798 1.00 90.50 90 THR A C 1
ATOM 708 O O . THR A 1 90 ? -4.739 1.283 -8.872 1.00 90.50 90 THR A O 1
ATOM 711 N N . GLU A 1 91 ? -3.319 1.011 -10.595 1.00 92.06 91 GLU A N 1
ATOM 712 C CA . GLU A 1 91 ? -3.252 -0.448 -10.505 1.00 92.06 91 GLU A CA 1
ATOM 713 C C . GLU A 1 91 ? -2.839 -0.917 -9.104 1.00 92.06 91 GLU A C 1
ATOM 715 O O . GLU A 1 91 ? -3.445 -1.833 -8.545 1.00 92.06 91 GLU A O 1
ATOM 720 N N . VAL A 1 92 ? -1.854 -0.256 -8.490 1.00 92.44 92 VAL A N 1
ATOM 721 C CA . VAL A 1 92 ? -1.421 -0.550 -7.116 1.00 92.44 92 VAL A CA 1
ATOM 722 C C . VAL A 1 92 ? -2.541 -0.328 -6.114 1.00 92.44 92 VAL A C 1
ATOM 724 O O . VAL A 1 92 ? -2.764 -1.176 -5.245 1.00 92.44 92 VAL A O 1
ATOM 727 N N . LEU A 1 93 ? -3.228 0.810 -6.206 1.00 92.00 93 LEU A N 1
ATOM 728 C CA . LEU A 1 93 ? -4.304 1.140 -5.285 1.00 92.00 93 LEU A CA 1
ATOM 729 C C . LEU A 1 93 ? -5.478 0.170 -5.438 1.00 92.00 93 LEU A C 1
ATOM 731 O O . LEU A 1 93 ? -5.888 -0.415 -4.434 1.00 92.00 93 LEU A O 1
ATOM 735 N N . THR A 1 94 ? -5.947 -0.064 -6.666 1.00 91.62 94 THR A N 1
ATOM 736 C CA . THR A 1 94 ? -7.020 -1.021 -6.976 1.00 91.62 94 THR A CA 1
ATOM 737 C C . THR A 1 94 ? -6.655 -2.413 -6.462 1.00 91.62 94 THR A C 1
ATOM 739 O O . THR A 1 94 ? -7.433 -3.046 -5.755 1.00 91.62 94 THR A O 1
ATOM 742 N N . THR A 1 95 ? -5.408 -2.842 -6.669 1.00 93.94 95 THR A N 1
ATOM 743 C CA . THR A 1 95 ? -4.893 -4.134 -6.192 1.00 93.94 95 THR A CA 1
ATOM 744 C C . THR A 1 95 ? -4.941 -4.298 -4.667 1.00 93.94 95 THR A C 1
ATOM 746 O O . THR A 1 95 ? -5.028 -5.428 -4.167 1.00 93.94 95 THR A O 1
ATOM 749 N N . TYR A 1 96 ? -4.837 -3.210 -3.899 1.00 94.31 96 TYR A N 1
ATOM 750 C CA . TYR A 1 96 ? -5.047 -3.253 -2.451 1.00 94.31 96 TYR A CA 1
ATOM 751 C C . TYR A 1 96 ? -6.522 -3.114 -2.081 1.00 94.31 96 TYR A C 1
ATOM 753 O O . TYR A 1 96 ? -6.977 -3.840 -1.203 1.00 94.31 96 TYR A O 1
ATOM 761 N N . GLN A 1 97 ? -7.278 -2.243 -2.746 1.00 93.12 97 GLN A N 1
ATOM 762 C CA . GLN A 1 97 ? -8.716 -2.103 -2.517 1.00 93.12 97 GLN A CA 1
ATOM 763 C C . GLN A 1 97 ? -9.436 -3.445 -2.703 1.00 93.12 97 GLN A C 1
ATOM 765 O O . GLN A 1 97 ? -10.126 -3.891 -1.789 1.00 93.12 97 GLN A O 1
ATOM 770 N N . GLU A 1 98 ? -9.169 -4.163 -3.795 1.00 92.62 98 GLU A N 1
ATOM 771 C CA . GLU A 1 98 ? -9.697 -5.509 -4.043 1.00 92.62 98 GLU A CA 1
ATOM 772 C C . GLU A 1 98 ? -9.260 -6.515 -2.972 1.00 92.62 98 GLU A C 1
ATOM 774 O O . GLU A 1 98 ? -10.086 -7.257 -2.440 1.00 92.62 98 GLU A O 1
ATOM 779 N N . ALA A 1 99 ? -7.974 -6.510 -2.597 1.00 92.50 99 ALA A N 1
ATOM 780 C CA . ALA A 1 99 ? -7.440 -7.421 -1.580 1.00 92.50 99 ALA A CA 1
ATOM 781 C C . ALA A 1 99 ? -8.097 -7.235 -0.201 1.00 92.50 99 ALA A C 1
ATOM 783 O O . ALA A 1 99 ? -8.137 -8.179 0.589 1.00 92.50 99 ALA A O 1
ATOM 784 N N . PHE A 1 100 ? -8.617 -6.038 0.081 1.00 91.69 100 PHE A N 1
ATOM 785 C CA . PHE A 1 100 ? -9.321 -5.708 1.320 1.00 91.69 100 PHE A CA 1
ATOM 786 C C . PHE A 1 100 ? -10.843 -5.572 1.144 1.00 91.69 100 PHE A C 1
ATOM 788 O O . PHE A 1 100 ? -11.527 -5.209 2.100 1.00 91.69 100 PHE A O 1
ATOM 795 N N . GLY A 1 101 ? -11.395 -5.897 -0.031 1.00 90.12 101 GLY A N 1
ATOM 796 C CA . GLY A 1 101 ? -12.835 -5.831 -0.301 1.00 90.12 101 GLY A CA 1
ATOM 797 C C . GLY A 1 101 ? -13.422 -4.416 -0.225 1.00 90.12 101 GLY A C 1
ATOM 798 O O . GLY A 1 101 ? -14.568 -4.248 0.189 1.00 90.12 101 GLY A O 1
ATOM 799 N N . VAL A 1 102 ? -12.631 -3.406 -0.578 1.00 88.44 102 VAL A N 1
ATOM 800 C CA . VAL A 1 102 ? -13.021 -1.994 -0.628 1.00 88.44 102 VAL A CA 1
ATOM 801 C C . VAL A 1 102 ? -13.515 -1.660 -2.034 1.00 88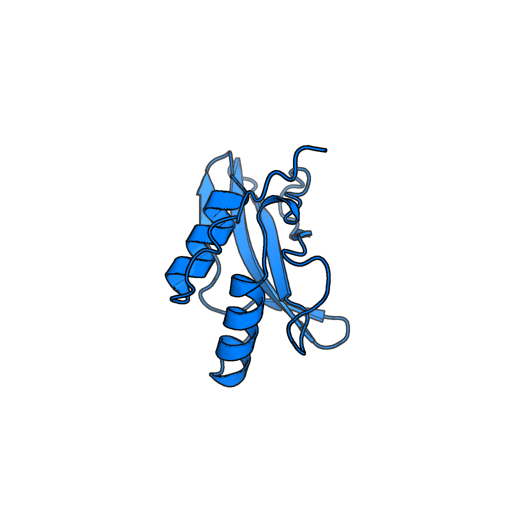.44 102 VAL A C 1
ATOM 803 O O . VAL A 1 102 ? -12.838 -1.959 -3.014 1.00 88.44 102 VAL A O 1
ATOM 806 N N . ALA A 1 103 ? -14.689 -1.036 -2.146 1.00 69.62 103 ALA A N 1
ATOM 807 C CA . ALA A 1 103 ? -15.212 -0.590 -3.435 1.00 69.62 103 ALA A CA 1
ATOM 808 C C . ALA A 1 103 ? -14.411 0.617 -3.955 1.00 69.62 103 ALA A C 1
ATOM 810 O O . ALA A 1 103 ? -14.210 1.583 -3.217 1.00 69.62 103 ALA A O 1
ATOM 811 N N . GLU A 1 104 ? -13.987 0.580 -5.225 1.00 62.09 104 GLU A N 1
ATOM 812 C CA . GLU A 1 104 ? -13.382 1.736 -5.895 1.00 62.09 104 GLU A CA 1
ATOM 813 C C . GLU A 1 104 ? -14.305 2.955 -5.779 1.00 62.09 104 GLU A C 1
ATOM 815 O O . GLU A 1 104 ? -15.496 2.889 -6.113 1.00 62.09 104 GLU A O 1
ATOM 820 N N . GLN A 1 105 ? -13.758 4.098 -5.355 1.00 57.03 105 GLN A N 1
ATOM 821 C CA . GLN A 1 105 ? -14.452 5.357 -5.583 1.00 57.03 105 GLN A CA 1
ATOM 822 C C . GLN A 1 105 ? -14.463 5.599 -7.087 1.00 57.03 105 GLN A C 1
ATOM 824 O O . GLN A 1 105 ? -13.452 5.985 -7.671 1.00 57.03 105 GLN A O 1
ATOM 829 N N . LYS A 1 106 ? -15.620 5.380 -7.718 1.00 47.31 106 LYS A N 1
ATOM 830 C CA . LYS A 1 106 ? -15.893 5.954 -9.032 1.00 47.31 106 LYS A CA 1
ATOM 831 C C . LYS A 1 106 ? -15.681 7.449 -8.879 1.00 47.31 106 LYS A C 1
ATOM 833 O O . LYS A 1 106 ? -16.419 8.102 -8.149 1.00 47.31 106 LYS A O 1
ATOM 838 N N . GLU A 1 107 ? -14.625 7.962 -9.492 1.00 46.75 107 GLU A N 1
ATOM 839 C CA . GLU A 1 107 ? -14.338 9.384 -9.512 1.00 46.75 107 GLU A CA 1
ATOM 840 C C . GLU A 1 107 ? -15.573 10.082 -10.102 1.00 46.75 107 GLU A C 1
ATOM 842 O O . GLU A 1 107 ? -15.823 10.012 -11.308 1.00 46.75 107 GLU A O 1
ATOM 847 N N . ASP A 1 108 ? -16.405 10.681 -9.243 1.00 46.31 108 ASP A N 1
ATOM 848 C CA . ASP A 1 108 ? -17.510 11.539 -9.652 1.00 46.31 108 ASP A CA 1
ATOM 849 C C . ASP A 1 108 ? -16.888 12.749 -10.349 1.00 46.31 108 ASP A C 1
ATOM 851 O O . ASP A 1 108 ? -16.566 13.777 -9.748 1.00 46.31 108 ASP A O 1
ATOM 855 N N . ASN A 1 109 ? -16.683 12.596 -11.655 1.00 42.44 109 ASN A N 1
ATOM 856 C CA . ASN A 1 109 ? -16.326 13.641 -12.595 1.00 42.44 109 ASN A CA 1
ATOM 857 C C . ASN A 1 109 ? -17.521 14.594 -12.735 1.00 42.44 109 ASN A C 1
ATOM 859 O O . ASN A 1 109 ? -18.113 14.737 -13.806 1.00 42.44 109 ASN A O 1
ATOM 863 N N . ASN A 1 110 ? -17.894 15.282 -11.652 1.00 41.12 110 ASN A N 1
ATOM 864 C CA . ASN A 1 110 ? -18.808 16.406 -11.740 1.00 41.12 110 ASN A CA 1
ATOM 865 C C . ASN A 1 110 ? -18.016 17.620 -12.227 1.00 41.12 110 ASN A C 1
ATOM 867 O O . ASN A 1 110 ? -17.622 18.520 -11.482 1.00 41.12 110 ASN A O 1
ATOM 871 N N . LYS A 1 111 ? -17.741 17.580 -13.530 1.00 40.53 111 LYS A N 1
ATOM 872 C CA . LYS A 1 111 ? -17.197 18.649 -14.353 1.00 40.53 111 LYS A CA 1
ATOM 873 C C . LYS A 1 111 ? -18.198 19.809 -14.311 1.00 40.53 111 LYS A C 1
ATOM 875 O O . LYS A 1 111 ? -19.032 19.952 -15.203 1.00 40.53 111 LYS A O 1
ATOM 880 N N . LYS A 1 112 ? -18.146 20.635 -13.262 1.00 41.25 112 LYS A N 1
ATOM 881 C CA . LYS A 1 112 ? -18.822 21.937 -13.246 1.00 41.25 112 LYS A CA 1
ATOM 882 C C . LYS A 1 112 ? -18.147 22.819 -14.293 1.00 41.25 112 LYS A C 1
ATOM 884 O O . LYS A 1 112 ? -17.131 23.453 -14.031 1.00 41.25 112 LYS A O 1
ATOM 889 N N . LYS A 1 113 ? -18.715 22.799 -15.501 1.00 41.50 113 LYS A N 1
ATOM 890 C CA . LYS A 1 113 ? -18.623 23.901 -16.456 1.00 41.50 113 LYS A CA 1
ATOM 891 C C . LYS A 1 113 ? -19.176 25.145 -15.762 1.00 41.50 113 LYS A C 1
ATOM 893 O O . LYS A 1 113 ? -20.343 25.130 -15.381 1.00 41.50 113 LYS A O 1
ATOM 898 N N . ASN A 1 114 ? -18.349 26.172 -15.628 1.00 42.31 114 ASN A N 1
ATOM 899 C CA . ASN A 1 114 ? -18.786 27.561 -15.584 1.00 42.31 114 ASN A CA 1
ATOM 900 C C . ASN A 1 114 ? -17.939 28.328 -16.593 1.00 42.31 114 ASN A C 1
ATOM 902 O O . ASN A 1 114 ? -16.713 28.079 -16.605 1.00 42.31 114 ASN A O 1
#

Organism: NCBI:txid2675880

Sequence (114 aa):
MAPLTKRLEDQLKTYLEAAKPSLLTIPEPVVGQWSGGHGEGRSTAKVTFHIDFMFTSAGKYMTRLTYNQGKRKIPIDGTKKEWGEKIDPTEVLTTYQEAFGVAEQKEDNNKKKN

pLDDT: mean 83.3, std 14.2, range [40.53, 95.31]

Secondary structure (DSSP, 8-state):
-B---HHHHHHHHHHHHH--GGG--PPP--BT--EEE-S-SS--SSS-EEEEEEE-TTS-EEEEEEEEETTEEEEBTT--EE--S---HHHHHHHHHHHTTPPP----------

Radius of gyration: 14.46 Å; chains: 1; bounding box: 37×38×33 Å

Foldseek 3Di:
DDECDPVNLVLVLQQLLQFDLVQFDDDDADEPDKDWTQRHPDRRGPWGKTWIWHQHPVLWIKTFIWTDDDPDTHTYPPGIDIGHNDDRSVCSSVVVCVVSVHDDPPPPPPPPDD